Protein AF-A0A959STI2-F1 (afdb_monomer)

Radius of gyration: 23.11 Å; Cα contacts (8 Å, |Δi|>4): 486; chains: 1; bounding box: 50×26×94 Å

Solvent-accessible surface area (backbone atoms only — not comparable to full-atom values): 8778 Å² total; per-residue (Å²): 143,83,85,88,80,85,89,72,82,77,75,76,80,72,78,79,76,75,76,72,74,76,70,53,45,33,36,35,47,71,38,58,37,45,62,90,38,50,80,17,32,26,28,42,77,88,84,50,78,40,78,30,90,66,69,83,34,52,75,36,29,51,31,35,40,37,58,78,26,40,39,31,37,64,49,74,44,42,34,23,43,31,36,31,32,62,68,9,32,43,33,33,54,22,37,42,39,29,27,40,66,71,87,81,63,16,31,37,31,46,14,32,43,39,39,40,22,29,30,45,28,38,83,12,39,33,36,36,30,71,86,14,48,35,37,31,33,49,77,42,53,35,31,34,43,23,47,37,38,36,45,39,44,76,49,74,79,41,48,45,83,46,70,85,36,50,81,44,80,105

pLDDT: mean 91.2, std 16.02, range [41.22, 98.94]

Foldseek 3Di:
DDDDDDPDPPPPPPPPPPPPPPQFWEKEAPAADELPDLNRIWIQPVVDTDRDPDGAAQSHDAYEYDPCYEYEYAAAGEFFNYEDAANYEYEDAEYEYEFEADPDAGAHYNYEYEHAEYEDAYAGEHEQDDQYEYEADHQYEYEYHYEYEYNYYYHHDHHYYHYDYDYHYD

Nearest PDB structures (foldseek):
  3pet-assembly1_A  TM=2.511E-01  e=4.936E+00  Bacteroides fragilis NCTC 9343
  4opw-assembly2_B  TM=2.923E-01  e=5.494E+00  Parabacteroides merdae ATCC 43184
  3jx8-assembly2_D  TM=2.421E-01  e=6.114E+00  Parabacteroides distasonis ATCC 8503

Secondary structure (DSSP, 8-state):
----------------------PPPPEEESSSEETT-GGGEEEE-SSSEEE-SS---TTSS-EEE-TT-EEEE-S-EEESSEEE-TT-EEEE-SSEEEE---SS-SEEESSEEEE-SEEEEEEEEEEE-TT-EEEE-SSS-EEEEEEEEESSEEEE-SS-EESS-EEEE-

Mean predicted aligned error: 7.31 Å

Structure (mmCIF, N/CA/C/O backbone):
data_AF-A0A959STI2-F1
#
_entry.id   AF-A0A959STI2-F1
#
loop_
_atom_site.group_PDB
_atom_site.id
_atom_site.type_symbol
_atom_site.label_atom_id
_atom_site.label_alt_id
_atom_site.label_comp_id
_atom_site.label_asym_id
_atom_site.label_entity_id
_atom_site.label_seq_id
_atom_site.pdbx_PDB_ins_code
_atom_site.Cartn_x
_atom_site.Cartn_y
_atom_site.Cartn_z
_atom_site.occupancy
_atom_site.B_iso_or_equiv
_atom_site.auth_seq_id
_atom_site.auth_comp_id
_atom_site.auth_asym_id
_atom_site.auth_atom_id
_atom_site.pdbx_PDB_model_num
ATOM 1 N N . MET A 1 1 ? 31.448 -8.735 -76.800 1.00 48.94 1 MET A N 1
ATOM 2 C CA . MET A 1 1 ? 31.837 -7.547 -76.013 1.00 48.94 1 MET A CA 1
ATOM 3 C C . MET A 1 1 ? 30.642 -6.615 -75.948 1.00 48.94 1 MET A C 1
ATOM 5 O O . MET A 1 1 ? 30.303 -6.064 -76.983 1.00 48.94 1 MET A O 1
ATOM 9 N N . ALA A 1 2 ? 29.990 -6.541 -74.786 1.00 41.22 2 ALA A N 1
ATOM 10 C CA . ALA A 1 2 ? 29.291 -5.381 -74.212 1.00 41.22 2 ALA A CA 1
ATOM 11 C C . ALA A 1 2 ? 28.386 -5.900 -73.079 1.00 41.22 2 ALA A C 1
ATOM 13 O O . ALA A 1 2 ? 27.428 -6.629 -73.323 1.00 41.22 2 ALA A O 1
ATOM 14 N N . PHE A 1 3 ? 28.801 -5.603 -71.850 1.00 45.22 3 PHE A N 1
ATOM 15 C CA . PHE A 1 3 ? 28.065 -5.774 -70.597 1.00 45.22 3 PHE A CA 1
ATOM 16 C C . PHE A 1 3 ? 27.009 -4.656 -70.439 1.00 45.22 3 PHE A C 1
ATOM 18 O O . PHE A 1 3 ? 27.042 -3.686 -71.190 1.00 45.22 3 PHE A O 1
ATOM 25 N N . ASP A 1 4 ? 26.192 -4.784 -69.384 1.00 50.84 4 ASP A N 1
ATOM 26 C CA . ASP A 1 4 ? 25.315 -3.786 -68.733 1.00 50.84 4 ASP A CA 1
ATOM 27 C C . ASP A 1 4 ? 23.868 -3.642 -69.249 1.00 50.84 4 ASP A C 1
ATOM 29 O O . ASP A 1 4 ? 23.625 -3.553 -70.441 1.00 50.84 4 ASP A O 1
ATOM 33 N N . ALA A 1 5 ? 22.825 -3.597 -68.413 1.00 45.06 5 ALA A N 1
ATOM 34 C CA . ALA A 1 5 ? 22.780 -3.360 -66.973 1.00 45.06 5 ALA A CA 1
ATOM 35 C C . ALA A 1 5 ? 21.747 -4.269 -66.286 1.00 45.06 5 ALA A C 1
ATOM 37 O O . ALA A 1 5 ? 20.600 -4.418 -66.707 1.00 45.06 5 ALA A O 1
ATOM 38 N N . LEU A 1 6 ? 22.205 -4.874 -65.194 1.00 44.16 6 LEU A N 1
ATOM 39 C CA . LEU A 1 6 ? 21.449 -5.686 -64.253 1.00 44.16 6 LEU A CA 1
ATOM 40 C C . LEU A 1 6 ? 20.273 -4.870 -63.679 1.00 44.16 6 LEU A C 1
ATOM 42 O O . LEU A 1 6 ? 20.487 -3.844 -63.033 1.00 44.16 6 LEU A O 1
ATOM 46 N N . LEU A 1 7 ? 19.041 -5.355 -63.840 1.00 41.66 7 LEU A N 1
ATOM 47 C CA . LEU A 1 7 ? 17.881 -4.893 -63.077 1.00 41.66 7 LEU A CA 1
ATOM 48 C C . LEU A 1 7 ? 18.106 -5.233 -61.593 1.00 41.66 7 LEU A C 1
ATOM 50 O O . LEU A 1 7 ? 17.782 -6.326 -61.135 1.00 41.66 7 LEU A O 1
ATOM 54 N N . ARG A 1 8 ? 18.702 -4.313 -60.829 1.00 52.91 8 ARG A N 1
ATOM 55 C CA . ARG A 1 8 ? 18.746 -4.395 -59.365 1.00 52.91 8 ARG A CA 1
ATOM 56 C C . ARG A 1 8 ? 17.524 -3.680 -58.815 1.00 52.91 8 ARG A C 1
ATOM 58 O O . ARG A 1 8 ? 17.554 -2.475 -58.590 1.00 52.91 8 ARG A O 1
ATOM 65 N N . VAL A 1 9 ? 16.453 -4.432 -58.580 1.00 47.09 9 VAL A N 1
ATOM 66 C CA . VAL A 1 9 ? 15.434 -4.016 -57.613 1.00 47.09 9 VAL A CA 1
ATOM 67 C C . VAL A 1 9 ? 16.137 -3.971 -56.257 1.00 47.09 9 VAL A C 1
ATOM 69 O O . VAL A 1 9 ? 16.359 -5.000 -55.624 1.00 47.09 9 VAL A O 1
ATOM 72 N N . LEU A 1 10 ? 16.578 -2.783 -55.846 1.00 42.19 10 LEU A N 1
ATOM 73 C CA . LEU A 1 10 ? 17.017 -2.541 -54.481 1.00 42.19 10 LEU A CA 1
ATOM 74 C C . LEU A 1 10 ? 15.752 -2.530 -53.619 1.00 42.19 10 LEU A C 1
ATOM 76 O O . LEU A 1 10 ? 15.080 -1.509 -53.496 1.00 42.19 10 LEU A O 1
ATOM 80 N N . LEU A 1 11 ? 15.393 -3.689 -53.068 1.00 48.34 11 LEU A N 1
ATOM 81 C CA . LEU A 1 11 ? 14.421 -3.763 -51.989 1.00 48.34 11 LEU A CA 1
ATOM 82 C C . LEU A 1 11 ? 15.061 -3.048 -50.794 1.00 48.34 11 LEU A C 1
ATOM 84 O O . LEU A 1 11 ? 15.975 -3.579 -50.164 1.00 48.34 11 LEU A O 1
ATOM 88 N N . ALA A 1 12 ? 14.649 -1.808 -50.532 1.00 52.41 12 ALA A N 1
ATOM 89 C CA . ALA A 1 12 ? 15.004 -1.135 -49.296 1.00 52.41 12 ALA A CA 1
ATOM 90 C C . ALA A 1 12 ? 14.500 -2.017 -48.148 1.00 52.41 12 ALA A C 1
ATOM 92 O O . ALA A 1 12 ? 13.295 -2.216 -47.994 1.00 52.41 12 ALA A O 1
ATOM 93 N N . ALA A 1 13 ? 15.424 -2.593 -47.382 1.00 54.44 13 ALA A N 1
ATOM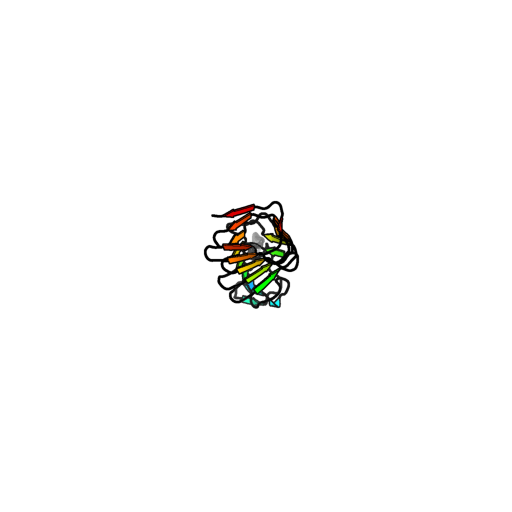 94 C CA . ALA A 1 13 ? 15.102 -3.226 -46.120 1.00 54.44 13 ALA A CA 1
ATOM 95 C C . ALA A 1 13 ? 14.549 -2.128 -45.208 1.00 54.44 13 ALA A C 1
ATOM 97 O O . ALA A 1 13 ? 15.308 -1.359 -44.624 1.00 54.44 13 ALA A O 1
ATOM 98 N N . VAL A 1 14 ? 13.224 -2.003 -45.141 1.00 55.84 14 VAL A N 1
ATOM 99 C CA . VAL A 1 14 ? 12.569 -1.267 -44.064 1.00 55.84 14 VAL A CA 1
ATOM 100 C C . VAL A 1 14 ? 12.930 -2.037 -42.796 1.00 55.84 14 VAL A C 1
ATOM 102 O O . VAL A 1 14 ? 12.548 -3.206 -42.699 1.00 55.84 14 VAL A O 1
ATOM 105 N N . PRO A 1 15 ? 13.701 -1.474 -41.848 1.00 57.12 15 PRO A N 1
ATOM 106 C CA . PRO A 1 15 ? 13.886 -2.144 -40.577 1.00 57.12 15 PRO A CA 1
ATOM 107 C C . PRO A 1 15 ? 12.502 -2.247 -39.940 1.00 57.12 15 PRO A C 1
ATOM 109 O O . PRO A 1 15 ? 11.879 -1.234 -39.619 1.00 57.12 15 PRO A O 1
ATOM 112 N N . LEU A 1 16 ? 11.995 -3.474 -39.807 1.00 50.97 16 LEU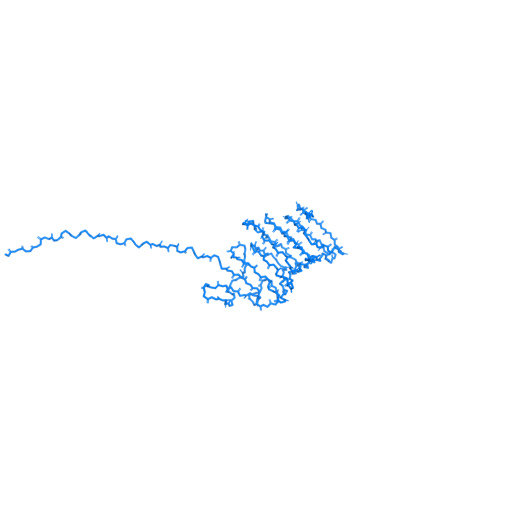 A N 1
ATOM 113 C CA . LEU A 1 16 ? 10.872 -3.753 -38.930 1.00 50.97 16 LEU A CA 1
ATOM 114 C C . LEU A 1 16 ? 11.367 -3.422 -37.524 1.00 50.97 16 LEU A C 1
ATOM 116 O O . LEU A 1 16 ? 12.041 -4.229 -36.886 1.00 50.97 16 LEU A O 1
ATOM 120 N N . LEU A 1 17 ? 11.099 -2.199 -37.075 1.00 53.41 17 LEU A N 1
ATOM 121 C CA . LEU A 1 17 ? 11.263 -1.833 -35.683 1.00 53.41 17 LEU A CA 1
ATOM 122 C C . LEU A 1 17 ? 10.204 -2.631 -34.924 1.00 53.41 17 LEU A C 1
ATOM 124 O O . LEU A 1 17 ? 9.068 -2.183 -34.779 1.00 53.41 17 LEU A O 1
ATOM 128 N N . LEU A 1 18 ? 10.552 -3.844 -34.486 1.00 54.94 18 LEU A N 1
ATOM 129 C CA . LEU A 1 18 ? 9.822 -4.470 -33.397 1.00 54.94 18 LEU A CA 1
ATOM 130 C C . LEU A 1 18 ? 10.009 -3.534 -32.207 1.00 54.94 18 LEU A C 1
ATOM 132 O O . LEU A 1 18 ? 11.044 -3.556 -31.544 1.00 54.94 18 LEU A O 1
ATOM 136 N N . ALA A 1 19 ? 9.018 -2.685 -31.950 1.00 54.72 19 ALA A N 1
ATOM 137 C CA . ALA A 1 19 ? 8.825 -2.166 -30.615 1.00 54.72 19 ALA A CA 1
ATOM 138 C C . ALA A 1 19 ? 8.514 -3.391 -29.752 1.00 54.72 19 ALA A C 1
ATOM 140 O O . ALA A 1 19 ? 7.368 -3.824 -29.663 1.00 54.72 19 ALA A O 1
ATOM 141 N N . ALA A 1 20 ? 9.548 -4.013 -29.183 1.00 53.69 20 ALA A N 1
ATOM 142 C CA . ALA A 1 20 ? 9.342 -4.838 -28.013 1.00 53.69 20 ALA A CA 1
ATOM 143 C C . ALA A 1 20 ? 8.687 -3.895 -27.005 1.00 53.69 20 ALA A C 1
ATOM 145 O O . ALA A 1 20 ? 9.311 -2.924 -26.573 1.00 53.69 20 ALA A O 1
ATOM 146 N N . SER A 1 21 ? 7.405 -4.104 -26.710 1.00 55.25 21 SER A N 1
ATOM 147 C CA . SER A 1 21 ? 6.817 -3.502 -25.527 1.00 55.25 21 SER A CA 1
ATOM 148 C C . SER A 1 21 ? 7.703 -3.958 -24.377 1.00 55.25 21 SER A C 1
ATOM 150 O O . SER A 1 21 ? 7.737 -5.153 -24.075 1.00 55.25 21 SER A O 1
ATOM 152 N N . VAL A 1 22 ? 8.495 -3.053 -23.803 1.00 62.81 22 VAL A N 1
ATOM 153 C CA . VAL A 1 22 ? 9.160 -3.364 -22.544 1.00 62.81 22 VAL A CA 1
ATOM 154 C C . VAL A 1 22 ? 8.022 -3.606 -21.565 1.00 62.81 22 VAL A C 1
ATOM 156 O O . VAL A 1 22 ? 7.205 -2.715 -21.333 1.00 62.81 22 VAL A O 1
ATOM 159 N N . ALA A 1 23 ? 7.875 -4.854 -21.122 1.00 76.88 23 ALA A N 1
ATOM 160 C CA . ALA A 1 23 ? 6.898 -5.174 -20.098 1.00 76.88 23 ALA A CA 1
ATOM 161 C C . ALA A 1 23 ? 7.156 -4.252 -18.902 1.00 76.88 23 ALA A C 1
ATOM 163 O O . ALA A 1 23 ? 8.308 -3.896 -18.623 1.00 76.88 23 ALA A O 1
ATOM 164 N N . ALA A 1 24 ? 6.086 -3.823 -18.238 1.00 88.44 24 ALA A N 1
ATOM 165 C CA . ALA A 1 24 ? 6.236 -3.061 -17.014 1.00 88.44 24 ALA A CA 1
ATOM 166 C C . ALA A 1 24 ? 7.095 -3.877 -16.033 1.00 88.44 24 ALA A C 1
ATOM 168 O O . ALA A 1 24 ? 6.931 -5.090 -15.922 1.00 88.44 24 ALA A O 1
ATOM 169 N N . GLN A 1 25 ? 8.069 -3.229 -15.396 1.00 94.19 25 GLN A N 1
ATOM 170 C CA . GLN A 1 25 ? 8.983 -3.923 -14.490 1.00 94.19 25 GLN A CA 1
ATOM 171 C C . GLN A 1 25 ? 8.270 -4.225 -13.176 1.00 94.19 25 GLN A C 1
ATOM 173 O O . GLN A 1 25 ? 7.615 -3.337 -12.618 1.00 94.19 25 GLN A O 1
ATOM 178 N N . ASP A 1 26 ? 8.445 -5.445 -12.679 1.00 97.56 26 ASP A N 1
ATOM 179 C CA . ASP A 1 26 ? 7.963 -5.850 -11.363 1.00 97.56 26 ASP A CA 1
ATOM 180 C C . ASP A 1 26 ? 8.859 -5.272 -10.266 1.00 97.56 26 ASP A C 1
ATOM 182 O O . ASP A 1 26 ? 10.067 -5.077 -10.441 1.00 97.56 26 ASP A O 1
ATOM 186 N N . TYR A 1 27 ? 8.265 -5.016 -9.105 1.00 98.75 27 TYR A N 1
ATOM 187 C CA . TYR A 1 27 ? 8.933 -4.441 -7.945 1.00 98.75 27 TYR A CA 1
ATOM 188 C C . TYR A 1 27 ? 8.690 -5.284 -6.704 1.00 98.75 27 TYR A C 1
ATOM 190 O O . TYR A 1 27 ? 7.607 -5.824 -6.481 1.00 98.75 27 TYR A O 1
ATOM 198 N N . ARG A 1 28 ? 9.679 -5.328 -5.812 1.00 98.88 28 ARG A N 1
ATOM 199 C CA . ARG A 1 28 ? 9.469 -5.864 -4.466 1.00 98.88 28 ARG A CA 1
ATOM 200 C C . ARG A 1 28 ? 10.288 -5.131 -3.421 1.00 98.88 28 ARG A C 1
ATOM 202 O O . ARG A 1 28 ? 11.343 -4.569 -3.715 1.00 98.88 28 ARG A O 1
ATOM 209 N N . SER A 1 29 ? 9.813 -5.135 -2.180 1.00 98.94 29 SER A N 1
ATOM 210 C CA . SER A 1 29 ? 10.552 -4.495 -1.094 1.00 98.94 29 SER A CA 1
ATOM 211 C C . SER A 1 29 ? 11.836 -5.274 -0.778 1.00 98.94 29 SER A C 1
ATOM 213 O O . SER A 1 29 ? 11.791 -6.480 -0.516 1.00 98.94 29 SER A O 1
ATOM 215 N N . LYS A 1 30 ? 12.989 -4.598 -0.770 1.00 98.62 30 LYS A N 1
ATOM 216 C CA . LYS A 1 30 ? 14.301 -5.142 -0.371 1.00 98.62 30 LYS A CA 1
ATOM 217 C C . LYS A 1 30 ? 14.650 -4.900 1.096 1.00 98.62 30 LYS A C 1
ATOM 219 O O . LYS A 1 30 ? 15.463 -5.626 1.653 1.00 98.62 30 LYS A O 1
ATOM 224 N N . ALA A 1 31 ? 14.019 -3.903 1.709 1.00 98.81 31 ALA A N 1
ATOM 225 C CA . ALA A 1 31 ? 14.153 -3.572 3.119 1.00 98.81 31 ALA A CA 1
ATOM 226 C C . ALA A 1 31 ? 12.885 -2.861 3.613 1.00 98.81 31 ALA A C 1
ATOM 228 O O . ALA A 1 31 ? 12.096 -2.353 2.813 1.00 98.81 31 ALA A O 1
ATOM 229 N N . SER A 1 32 ? 12.708 -2.775 4.932 1.00 98.88 32 SER A N 1
ATOM 230 C CA . SER A 1 32 ? 11.722 -1.863 5.522 1.00 98.88 32 SER A CA 1
ATOM 231 C C . SER A 1 32 ? 12.127 -0.405 5.296 1.00 98.88 32 SER A C 1
ATOM 233 O O . SER A 1 32 ? 13.307 -0.065 5.383 1.00 98.88 32 SER A O 1
ATOM 235 N N . GLY A 1 33 ? 11.160 0.475 5.049 1.00 98.75 33 GLY A N 1
ATOM 236 C CA . GLY A 1 33 ? 11.415 1.902 4.861 1.00 98.75 33 GLY A CA 1
ATOM 237 C C . GLY A 1 33 ? 10.228 2.654 4.271 1.00 98.75 33 GLY A C 1
ATOM 238 O O . GLY A 1 33 ? 9.134 2.110 4.125 1.00 98.75 33 GLY A O 1
ATOM 239 N N . ASN A 1 34 ? 10.434 3.926 3.941 1.00 98.69 34 ASN A N 1
ATOM 240 C CA . ASN A 1 34 ? 9.410 4.711 3.260 1.00 98.69 34 ASN A CA 1
ATOM 241 C C . ASN A 1 34 ? 9.288 4.265 1.800 1.00 98.69 34 ASN A C 1
ATOM 243 O O . ASN A 1 34 ? 10.297 4.068 1.129 1.00 98.69 34 ASN A O 1
ATOM 247 N N . TRP A 1 35 ? 8.062 4.213 1.275 1.00 98.81 35 TRP A N 1
ATOM 248 C CA . TRP A 1 35 ? 7.791 3.939 -0.138 1.00 98.81 35 TRP A CA 1
ATOM 249 C C . TRP A 1 35 ? 8.627 4.836 -1.053 1.00 98.81 35 TRP A C 1
ATOM 251 O O . TRP A 1 35 ? 9.087 4.389 -2.096 1.00 98.81 35 TRP A O 1
ATOM 261 N N . ASN A 1 36 ? 8.852 6.089 -0.647 1.00 98.44 36 ASN A N 1
ATOM 262 C CA . ASN A 1 36 ? 9.580 7.098 -1.407 1.00 98.44 36 ASN A CA 1
ATOM 263 C C . ASN A 1 36 ? 11.114 6.991 -1.371 1.00 98.44 36 ASN A C 1
ATOM 265 O O . ASN A 1 36 ? 11.791 7.845 -1.944 1.00 98.44 36 ASN A O 1
ATOM 269 N N . ALA A 1 37 ? 11.670 5.962 -0.733 1.00 98.69 37 ALA A N 1
ATOM 270 C CA . ALA A 1 37 ? 13.102 5.707 -0.710 1.00 98.69 37 ALA A CA 1
ATOM 271 C C . ALA A 1 37 ? 13.468 4.576 -1.683 1.00 98.69 37 ALA A C 1
ATOM 273 O O . ALA A 1 37 ? 12.979 3.457 -1.556 1.00 98.69 37 ALA A O 1
ATOM 274 N N . LEU A 1 38 ? 14.393 4.823 -2.620 1.00 98.69 38 LEU A N 1
ATOM 275 C CA . LEU A 1 38 ? 14.896 3.772 -3.525 1.00 98.69 38 LEU A CA 1
ATOM 276 C C . LEU A 1 38 ? 15.549 2.609 -2.759 1.00 98.69 38 LEU A C 1
ATOM 278 O O . LEU A 1 38 ? 15.511 1.465 -3.201 1.00 98.69 38 LEU A O 1
ATOM 282 N N . SER A 1 39 ? 16.093 2.868 -1.565 1.00 98.62 39 SER A N 1
ATOM 283 C CA . SER A 1 39 ? 16.638 1.831 -0.682 1.00 98.62 39 SER A CA 1
ATOM 284 C C . SER A 1 39 ? 15.590 0.836 -0.166 1.00 98.62 39 SER A C 1
ATOM 286 O O . SER A 1 39 ? 15.971 -0.211 0.351 1.00 98.62 39 SER A O 1
ATOM 288 N N . THR A 1 40 ? 14.295 1.114 -0.329 1.00 98.88 40 THR A N 1
ATOM 289 C CA . THR A 1 40 ? 13.209 0.190 0.013 1.00 98.88 40 THR A CA 1
ATOM 290 C C . THR A 1 40 ? 12.957 -0.844 -1.079 1.00 98.88 40 THR A C 1
ATOM 292 O O . THR A 1 40 ? 12.427 -1.906 -0.763 1.00 98.88 40 THR A O 1
ATOM 295 N N . TRP A 1 41 ? 13.381 -0.613 -2.325 1.00 98.88 41 TRP A N 1
ATOM 296 C CA . TRP A 1 41 ? 12.929 -1.395 -3.478 1.00 98.88 41 TRP A CA 1
ATOM 297 C C . TRP A 1 41 ? 14.065 -2.034 -4.284 1.00 98.88 41 TRP A C 1
ATOM 299 O O . TRP A 1 41 ? 15.151 -1.475 -4.443 1.00 98.88 41 TRP A O 1
ATOM 309 N N . GLU A 1 42 ? 13.769 -3.207 -4.832 1.00 98.81 42 GLU A N 1
ATOM 310 C CA . GLU A 1 42 ? 14.457 -3.815 -5.972 1.00 98.81 42 GLU A CA 1
ATOM 311 C C . GLU A 1 42 ? 13.436 -4.005 -7.112 1.00 98.81 42 GLU A C 1
ATOM 313 O O . GLU A 1 42 ? 12.234 -4.128 -6.851 1.00 98.81 42 GLU A O 1
ATOM 318 N N . GLN A 1 43 ? 13.905 -3.982 -8.358 1.00 98.25 43 GLN A N 1
ATOM 319 C CA . GLN A 1 43 ? 13.105 -4.141 -9.578 1.00 98.25 43 GLN A CA 1
ATOM 320 C C . GLN A 1 43 ? 13.628 -5.325 -10.400 1.00 98.25 43 GLN A C 1
ATOM 322 O O . GLN A 1 43 ? 14.836 -5.581 -10.396 1.00 98.25 43 GLN A O 1
ATOM 327 N N . ASP A 1 44 ? 12.749 -6.041 -11.098 1.00 96.75 44 ASP A N 1
ATOM 328 C CA . ASP A 1 44 ? 13.165 -7.078 -12.045 1.00 96.75 44 ASP A CA 1
ATOM 329 C C . ASP A 1 44 ? 13.505 -6.442 -13.398 1.00 96.75 44 ASP A C 1
ATOM 331 O O . ASP A 1 44 ? 12.663 -5.809 -14.035 1.00 96.75 44 ASP A O 1
ATOM 335 N N . ASN A 1 45 ? 14.752 -6.600 -13.844 1.00 89.75 45 ASN A N 1
ATOM 336 C CA . ASN A 1 45 ? 15.213 -6.087 -15.136 1.00 89.75 45 ASN A CA 1
ATOM 337 C C . ASN A 1 45 ? 15.064 -7.104 -16.286 1.00 89.75 45 ASN A C 1
ATOM 339 O O . ASN A 1 45 ? 15.648 -6.921 -17.356 1.00 89.75 45 ASN A O 1
ATOM 343 N N . GLY A 1 46 ? 14.340 -8.203 -16.057 1.00 89.31 46 GLY A N 1
ATOM 344 C CA . GLY A 1 46 ? 14.165 -9.314 -16.996 1.00 89.31 46 GLY A CA 1
ATOM 345 C C . GLY A 1 46 ? 15.323 -10.317 -16.995 1.00 89.31 46 GLY A C 1
ATOM 346 O O . GLY A 1 46 ? 15.260 -11.339 -17.673 1.00 89.31 46 GLY A O 1
ATOM 347 N N . SER A 1 47 ? 16.393 -10.042 -16.249 1.00 88.75 47 SER A N 1
ATOM 348 C CA . SER A 1 47 ? 17.516 -10.953 -15.992 1.00 88.75 47 SER A CA 1
ATOM 349 C C . SER A 1 47 ? 17.716 -11.213 -14.495 1.00 88.75 47 SER A C 1
ATOM 351 O O . SER A 1 47 ? 18.699 -11.848 -14.108 1.00 88.75 47 SER A O 1
ATOM 353 N N . GLY A 1 48 ? 16.799 -10.730 -13.652 1.00 93.19 48 GLY A N 1
ATOM 354 C CA . GLY A 1 48 ? 16.849 -10.857 -12.206 1.00 93.19 48 GLY A CA 1
ATOM 355 C C . GLY A 1 48 ? 16.597 -9.541 -11.479 1.00 93.19 48 GLY A C 1
ATOM 356 O O . GLY A 1 48 ? 16.461 -8.464 -12.061 1.00 93.19 48 GLY A O 1
ATOM 357 N N . TRP A 1 49 ? 16.569 -9.650 -10.156 1.00 97.81 49 TRP A N 1
ATOM 358 C CA . TRP A 1 49 ? 16.289 -8.527 -9.278 1.00 97.81 49 TRP A CA 1
ATOM 359 C C . TRP A 1 49 ? 17.537 -7.686 -9.029 1.00 97.81 49 TRP A C 1
ATOM 361 O O . TRP A 1 49 ? 18.575 -8.198 -8.606 1.00 97.81 49 TRP A O 1
ATOM 371 N N . VAL A 1 50 ? 17.415 -6.387 -9.275 1.00 98.12 50 VAL A N 1
ATOM 372 C CA . VAL A 1 50 ? 18.465 -5.388 -9.061 1.00 98.12 50 VAL A CA 1
ATOM 373 C C . VAL A 1 50 ? 17.929 -4.226 -8.239 1.00 98.12 50 VAL A C 1
ATOM 375 O O . VAL A 1 50 ? 16.721 -4.021 -8.144 1.00 98.12 50 VAL A O 1
ATOM 378 N N . ASP A 1 51 ? 18.824 -3.433 -7.656 1.00 98.44 51 ASP A N 1
ATOM 379 C CA . ASP A 1 51 ? 18.434 -2.218 -6.944 1.00 98.44 51 ASP A CA 1
ATOM 380 C C . ASP A 1 51 ? 17.562 -1.309 -7.819 1.00 98.44 51 ASP A C 1
ATOM 382 O O . ASP A 1 51 ? 17.891 -1.026 -8.974 1.00 98.44 51 ASP A O 1
ATOM 386 N N . ALA A 1 52 ? 16.450 -0.838 -7.249 1.00 98.12 52 ALA A N 1
ATOM 387 C CA . ALA A 1 52 ? 15.551 0.045 -7.966 1.00 98.12 52 ALA A CA 1
ATOM 388 C C . ALA A 1 52 ? 16.234 1.387 -8.260 1.00 98.12 52 ALA A C 1
ATOM 390 O O . ALA A 1 52 ? 16.850 2.000 -7.384 1.00 98.12 52 ALA A O 1
ATOM 391 N N . THR A 1 53 ? 16.084 1.865 -9.493 1.00 97.12 53 THR A N 1
ATOM 392 C CA . THR A 1 53 ? 16.576 3.190 -9.924 1.00 97.12 53 THR A CA 1
ATOM 393 C C . THR A 1 53 ? 15.453 4.215 -10.052 1.00 97.12 53 THR A C 1
ATOM 395 O O . THR A 1 53 ? 15.700 5.420 -10.044 1.00 97.12 53 THR A O 1
ATOM 398 N N . VAL A 1 54 ? 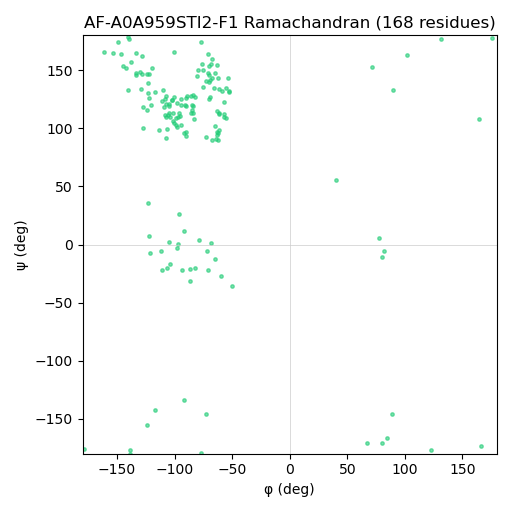14.211 3.735 -10.104 1.00 96.94 54 VAL A N 1
ATOM 399 C CA . VAL A 1 54 ? 12.974 4.516 -10.081 1.00 96.94 54 VAL A CA 1
ATOM 400 C C . VAL A 1 54 ? 12.027 3.856 -9.082 1.00 96.94 54 VAL A C 1
ATOM 402 O O . VAL A 1 54 ? 12.058 2.640 -8.907 1.00 96.94 54 VAL A O 1
ATOM 405 N N . LEU A 1 55 ? 11.216 4.653 -8.392 1.00 98.56 55 LEU A N 1
ATOM 406 C CA . LEU A 1 55 ? 10.242 4.151 -7.422 1.00 98.56 55 LEU A CA 1
ATOM 407 C C . LEU A 1 55 ? 9.079 3.438 -8.134 1.00 98.56 55 LEU A C 1
ATOM 409 O O . LEU A 1 55 ? 8.694 3.888 -9.215 1.00 98.56 55 LEU A O 1
ATOM 413 N N . PRO A 1 56 ? 8.477 2.397 -7.530 1.00 98.31 56 PRO A N 1
ATOM 414 C CA . PRO A 1 56 ? 7.272 1.788 -8.081 1.00 98.31 56 PRO A CA 1
ATOM 415 C C . PRO A 1 56 ? 6.113 2.789 -8.133 1.00 98.31 56 PRO A C 1
ATOM 417 O O . PRO A 1 56 ? 5.955 3.629 -7.236 1.00 98.31 56 PRO A O 1
ATOM 420 N N . THR A 1 57 ? 5.313 2.675 -9.193 1.00 98.00 57 THR A N 1
ATOM 421 C CA . THR A 1 57 ? 4.138 3.511 -9.484 1.00 98.00 57 THR A CA 1
ATOM 422 C C . THR A 1 57 ? 2.999 2.642 -10.018 1.00 98.00 57 THR A C 1
ATOM 424 O O . THR A 1 57 ? 3.180 1.452 -10.234 1.00 98.00 57 THR A O 1
ATOM 427 N N . ASN A 1 58 ? 1.848 3.229 -10.338 1.00 97.00 58 ASN A N 1
ATOM 428 C CA . ASN A 1 58 ? 0.762 2.528 -11.034 1.00 97.00 58 ASN A CA 1
ATOM 429 C C . ASN A 1 58 ? 1.053 2.146 -12.504 1.00 97.00 58 ASN A C 1
ATOM 431 O O . ASN A 1 58 ? 0.154 1.684 -13.191 1.00 97.00 58 ASN A O 1
ATOM 435 N N . ALA A 1 59 ? 2.248 2.436 -13.026 1.00 95.81 59 ALA A N 1
ATOM 436 C CA . ALA A 1 59 ? 2.700 1.962 -14.339 1.00 95.81 59 ALA A CA 1
ATOM 437 C C . ALA A 1 59 ? 3.733 0.825 -14.225 1.00 95.81 59 ALA A C 1
ATOM 439 O O . ALA A 1 59 ? 4.289 0.393 -15.235 1.00 95.81 59 ALA A O 1
ATOM 440 N N . SER A 1 60 ? 4.048 0.404 -12.997 1.00 96.31 60 SER A N 1
ATOM 441 C CA . SER A 1 60 ? 4.854 -0.784 -12.725 1.00 96.31 60 SER A CA 1
ATOM 442 C C . SER A 1 60 ? 4.065 -2.053 -13.060 1.00 96.31 60 SER A C 1
ATOM 444 O O . SER A 1 60 ? 2.849 -2.000 -13.215 1.00 96.31 60 SER A O 1
ATOM 446 N N . GLY A 1 61 ? 4.768 -3.181 -13.184 1.00 95.25 61 GLY A N 1
ATOM 447 C CA . GLY A 1 61 ? 4.130 -4.495 -13.125 1.00 95.25 61 GLY A CA 1
ATOM 448 C C . GLY A 1 61 ? 3.707 -4.808 -11.689 1.00 95.25 61 GLY A C 1
ATOM 449 O O . GLY A 1 61 ? 3.414 -3.899 -10.908 1.00 95.25 61 GLY A O 1
ATOM 450 N N . ALA A 1 62 ? 3.768 -6.075 -11.295 1.00 96.50 62 ALA A N 1
ATOM 451 C CA . ALA A 1 62 ? 3.399 -6.478 -9.946 1.00 96.50 62 ALA A CA 1
ATOM 452 C C . ALA A 1 62 ? 4.298 -5.801 -8.899 1.00 96.50 62 ALA A C 1
ATOM 454 O O . ALA A 1 62 ? 5.531 -5.805 -9.004 1.00 96.50 62 ALA A O 1
ATOM 455 N N . ILE A 1 63 ? 3.694 -5.257 -7.840 1.00 98.75 63 ILE A N 1
ATOM 456 C CA . ILE A 1 63 ? 4.422 -4.677 -6.708 1.00 98.75 63 ILE A CA 1
ATOM 457 C C . ILE A 1 63 ? 4.207 -5.570 -5.488 1.00 98.75 63 ILE A C 1
ATOM 459 O O . ILE A 1 63 ? 3.082 -5.802 -5.066 1.00 98.75 63 ILE A O 1
ATOM 463 N N . THR A 1 64 ? 5.278 -6.064 -4.866 1.00 98.88 64 THR A N 1
ATOM 464 C CA . THR A 1 64 ? 5.175 -6.921 -3.672 1.00 98.88 64 THR A CA 1
ATOM 465 C C . THR A 1 64 ? 5.887 -6.328 -2.459 1.00 98.88 64 THR A C 1
ATOM 467 O O . THR A 1 64 ? 7.112 -6.187 -2.435 1.00 98.88 64 THR A O 1
ATOM 470 N N . VAL A 1 65 ? 5.158 -6.081 -1.372 1.00 98.94 65 VAL A N 1
ATOM 471 C CA . VAL A 1 65 ? 5.777 -5.884 -0.054 1.00 98.94 65 VAL A CA 1
ATOM 472 C C . VAL A 1 65 ? 6.028 -7.257 0.566 1.00 98.94 65 VAL A C 1
ATOM 474 O O . VAL A 1 65 ? 5.095 -7.946 0.971 1.00 98.94 65 VAL A O 1
ATOM 477 N N . ARG A 1 66 ? 7.297 -7.672 0.626 1.00 98.88 66 ARG A N 1
ATOM 478 C CA . ARG A 1 66 ? 7.704 -8.979 1.164 1.00 98.88 66 ARG A CA 1
ATOM 479 C C . ARG A 1 66 ? 7.740 -8.994 2.684 1.00 98.88 66 ARG A C 1
ATOM 481 O O . ARG A 1 66 ? 8.087 -7.995 3.305 1.00 98.88 66 ARG A O 1
ATOM 488 N N . SER A 1 67 ? 7.486 -10.156 3.280 1.00 98.31 67 SER A N 1
ATOM 489 C CA . SER A 1 67 ? 7.773 -10.379 4.699 1.00 98.31 67 SER A CA 1
ATOM 490 C C . SER A 1 67 ? 9.289 -10.426 4.949 1.00 98.31 67 SER A C 1
ATOM 492 O O . SER A 1 67 ? 10.013 -10.975 4.113 1.00 98.31 67 SER A O 1
ATOM 494 N N . PRO A 1 68 ? 9.787 -9.869 6.071 1.00 98.50 68 PRO A N 1
ATOM 495 C CA . PRO A 1 68 ? 9.048 -9.217 7.163 1.00 98.50 68 PRO A CA 1
ATOM 496 C C . PRO A 1 68 ? 8.982 -7.684 7.024 1.00 98.50 68 PRO A C 1
ATOM 498 O O . PRO A 1 68 ? 8.933 -6.963 8.021 1.00 98.50 68 PRO A O 1
ATOM 501 N N . HIS A 1 69 ? 9.064 -7.150 5.804 1.00 98.88 69 HIS A N 1
ATOM 502 C CA . HIS A 1 69 ? 9.241 -5.718 5.603 1.00 98.88 69 HIS A CA 1
ATOM 503 C C . HIS A 1 69 ? 8.000 -4.910 5.978 1.00 98.88 69 HIS A C 1
ATOM 505 O O . HIS A 1 69 ? 6.857 -5.318 5.767 1.00 98.88 69 HIS A O 1
ATOM 511 N N . THR A 1 70 ? 8.261 -3.709 6.488 1.00 98.94 70 THR A N 1
ATOM 512 C CA . THR A 1 70 ? 7.276 -2.638 6.625 1.00 98.94 70 THR A CA 1
ATOM 513 C C . THR A 1 70 ? 7.570 -1.557 5.597 1.00 98.94 70 THR A C 1
ATOM 515 O O . THR A 1 70 ? 8.658 -0.977 5.617 1.00 98.94 70 THR A O 1
ATOM 518 N N . VAL A 1 71 ? 6.609 -1.268 4.723 1.00 98.94 71 VAL A N 1
ATOM 519 C CA . VAL A 1 71 ? 6.692 -0.154 3.771 1.00 98.94 71 VAL A CA 1
ATOM 520 C C . VAL A 1 71 ? 5.727 0.944 4.194 1.00 98.94 71 VAL A C 1
ATOM 522 O O . VAL A 1 71 ? 4.536 0.693 4.366 1.00 98.94 71 VAL A O 1
ATOM 525 N N . THR A 1 72 ? 6.240 2.162 4.363 1.00 98.88 72 THR A N 1
ATOM 526 C CA . THR A 1 72 ? 5.461 3.315 4.835 1.00 98.88 72 THR A CA 1
ATOM 527 C C . THR A 1 72 ? 5.087 4.248 3.690 1.00 98.88 72 THR A C 1
ATOM 529 O O . THR A 1 72 ? 5.962 4.778 3.009 1.00 98.88 72 THR A O 1
ATOM 532 N N . VAL A 1 73 ? 3.795 4.520 3.521 1.00 98.81 73 VAL A N 1
ATOM 533 C CA . VAL A 1 73 ? 3.273 5.575 2.643 1.00 98.81 73 VAL A CA 1
ATOM 534 C C . VAL A 1 73 ? 2.995 6.815 3.496 1.00 98.81 73 VAL A C 1
ATOM 536 O O . VAL A 1 73 ? 2.107 6.809 4.351 1.00 98.81 73 VAL A O 1
ATOM 539 N N . SER A 1 74 ? 3.803 7.860 3.309 1.00 98.06 74 SER A N 1
ATOM 540 C CA . SER A 1 74 ? 3.750 9.113 4.084 1.00 98.06 74 SER A CA 1
ATOM 541 C C . SER A 1 74 ? 3.507 10.363 3.230 1.00 98.06 74 SER A C 1
ATOM 543 O O . SER A 1 74 ? 3.285 11.444 3.771 1.00 98.06 74 SER A O 1
ATOM 545 N N . ASP A 1 75 ? 3.517 10.216 1.907 1.00 98.38 75 ASP A N 1
ATOM 546 C CA . ASP A 1 75 ? 3.266 11.249 0.906 1.00 98.38 75 ASP A CA 1
ATOM 547 C C . ASP A 1 75 ? 2.391 10.691 -0.234 1.00 98.38 75 ASP A C 1
ATOM 549 O O . ASP A 1 75 ? 1.893 9.567 -0.160 1.00 98.38 75 ASP A O 1
ATOM 553 N N . ASN A 1 76 ? 2.133 11.496 -1.268 1.00 98.62 76 ASN A N 1
ATOM 554 C CA . ASN A 1 76 ? 1.281 11.067 -2.374 1.00 98.62 76 ASN A CA 1
ATOM 555 C C . ASN A 1 76 ? 1.973 9.989 -3.213 1.00 98.62 76 ASN A C 1
ATOM 557 O O . ASN A 1 76 ? 3.071 10.205 -3.732 1.00 98.62 76 ASN A O 1
ATOM 561 N N . ARG A 1 77 ? 1.296 8.851 -3.382 1.00 98.50 77 ARG A N 1
ATOM 562 C CA . ARG A 1 77 ? 1.767 7.703 -4.162 1.00 98.50 77 ARG A CA 1
ATOM 563 C C . ARG A 1 77 ? 0.643 7.119 -4.997 1.00 98.50 77 ARG A C 1
ATOM 565 O O . ARG A 1 77 ? -0.531 7.285 -4.674 1.00 98.50 77 ARG A O 1
ATOM 572 N N . SER A 1 78 ? 1.022 6.417 -6.053 1.00 98.44 78 SER A N 1
ATOM 573 C CA . SER A 1 78 ? 0.117 5.585 -6.831 1.00 98.44 78 SER A CA 1
ATOM 574 C C . SER A 1 78 ? 0.713 4.196 -7.008 1.00 98.44 78 SER A C 1
ATOM 576 O O . SER A 1 78 ? 1.935 4.048 -7.053 1.00 98.44 78 SER A O 1
ATOM 578 N N . ALA A 1 79 ? -0.149 3.193 -7.078 1.00 98.25 79 ALA A N 1
ATOM 579 C CA . ALA A 1 79 ? 0.209 1.811 -7.358 1.00 98.25 79 ALA A CA 1
ATOM 580 C C . ALA A 1 79 ? -0.912 1.142 -8.158 1.00 98.25 79 ALA A C 1
ATOM 582 O O . ALA A 1 79 ? -2.029 1.660 -8.226 1.00 98.25 79 ALA A O 1
ATOM 583 N N . ASP A 1 80 ? -0.566 0.016 -8.757 1.00 96.94 80 ASP A N 1
ATOM 584 C CA . ASP A 1 80 ? -1.451 -0.956 -9.388 1.00 96.94 80 ASP A CA 1
ATOM 585 C C . ASP A 1 80 ? -0.870 -2.346 -9.076 1.00 96.94 80 ASP A C 1
ATOM 587 O O . ASP A 1 80 ? 0.334 -2.438 -8.811 1.00 96.94 80 ASP A O 1
ATOM 591 N N . GLU A 1 81 ? -1.714 -3.376 -9.016 1.00 97.00 81 GLU A N 1
ATOM 592 C CA . GLU A 1 81 ? -1.352 -4.756 -8.641 1.00 97.00 81 GLU A CA 1
ATOM 593 C C . GLU A 1 81 ? -0.342 -4.858 -7.469 1.00 97.00 81 GLU A C 1
ATOM 595 O O . GLU A 1 81 ? 0.734 -5.465 -7.550 1.00 97.00 81 GLU A O 1
ATOM 600 N N . LEU A 1 82 ? -0.677 -4.241 -6.335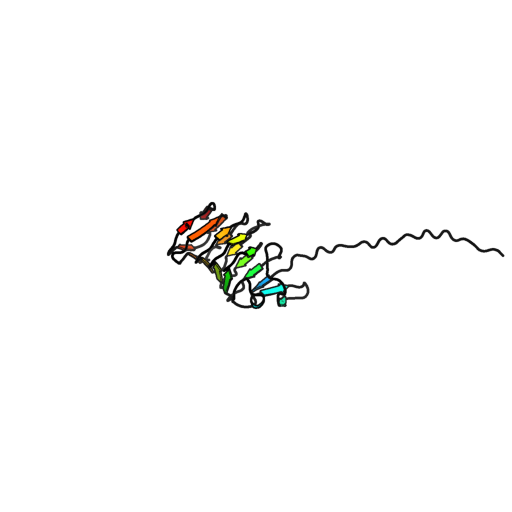 1.00 98.69 82 LEU A N 1
ATOM 601 C CA . LEU A 1 82 ? 0.098 -4.298 -5.101 1.00 98.69 82 LEU A CA 1
ATOM 602 C C . LEU A 1 82 ? -0.340 -5.470 -4.218 1.00 98.69 82 LEU A C 1
ATOM 604 O O . LEU A 1 82 ? -1.435 -5.473 -3.667 1.00 98.69 82 LEU A O 1
ATOM 608 N N . THR A 1 83 ? 0.579 -6.395 -3.949 1.00 98.81 83 THR A N 1
ATOM 609 C CA . THR A 1 83 ? 0.431 -7.409 -2.898 1.00 98.81 83 THR A CA 1
ATOM 610 C C . THR A 1 83 ? 1.215 -7.032 -1.642 1.00 98.81 83 THR A C 1
ATOM 612 O O . THR A 1 83 ? 2.433 -6.833 -1.674 1.00 98.81 83 THR A O 1
ATOM 615 N N . VAL A 1 84 ? 0.552 -7.020 -0.488 1.00 98.88 84 VAL A N 1
ATOM 616 C CA . VAL A 1 84 ? 1.207 -7.010 0.828 1.00 98.88 84 VAL A CA 1
ATOM 617 C C . VAL A 1 84 ? 1.233 -8.443 1.344 1.00 98.88 84 VAL A C 1
ATOM 619 O O . VAL A 1 84 ? 0.221 -8.943 1.831 1.00 98.88 84 VAL A O 1
ATOM 622 N N . ALA A 1 85 ? 2.381 -9.114 1.228 1.00 98.88 85 ALA A N 1
ATOM 623 C CA . ALA A 1 85 ? 2.499 -10.537 1.537 1.00 98.88 85 ALA A CA 1
ATOM 624 C C . ALA A 1 85 ? 2.204 -10.845 3.016 1.00 98.88 85 ALA A C 1
ATOM 626 O O . ALA A 1 85 ? 2.405 -10.007 3.900 1.00 98.88 85 ALA A O 1
ATOM 627 N N . SER A 1 86 ? 1.776 -12.079 3.301 1.00 98.69 86 SER A N 1
ATOM 628 C CA . SER A 1 86 ? 1.584 -12.550 4.679 1.00 98.69 86 SER A CA 1
ATOM 629 C C . SER A 1 86 ? 2.849 -12.329 5.517 1.00 98.69 86 SER A C 1
ATOM 631 O O . SER A 1 86 ? 3.957 -12.636 5.080 1.00 98.69 86 SER A O 1
ATOM 633 N N . GLY A 1 87 ? 2.691 -11.744 6.707 1.00 98.44 87 GLY A N 1
ATOM 634 C CA . GLY A 1 87 ? 3.804 -11.352 7.578 1.00 98.44 87 GLY A CA 1
ATOM 635 C C . GLY A 1 87 ? 4.537 -10.065 7.169 1.00 98.44 87 GLY A C 1
ATOM 636 O O . GLY A 1 87 ? 5.558 -9.750 7.777 1.00 98.44 87 GLY A O 1
ATOM 637 N N . ALA A 1 88 ? 4.069 -9.335 6.154 1.00 98.88 88 ALA A N 1
ATOM 638 C CA . ALA A 1 88 ? 4.537 -7.994 5.806 1.00 98.88 88 ALA A CA 1
ATOM 639 C C . ALA A 1 88 ? 3.581 -6.909 6.328 1.00 98.88 88 ALA A C 1
ATOM 641 O O . ALA A 1 88 ? 2.445 -7.192 6.717 1.00 98.88 88 ALA A O 1
ATOM 642 N N . THR A 1 89 ? 4.031 -5.652 6.340 1.00 98.94 89 THR A N 1
ATOM 643 C CA . THR A 1 89 ? 3.215 -4.509 6.773 1.00 98.94 89 THR A CA 1
ATOM 644 C C . THR A 1 89 ? 3.216 -3.375 5.752 1.00 98.94 89 THR A C 1
ATOM 646 O O . THR A 1 89 ? 4.271 -2.937 5.296 1.00 98.94 89 THR A O 1
ATOM 649 N N . LEU A 1 90 ? 2.031 -2.840 5.459 1.00 98.88 90 LEU A N 1
ATOM 650 C CA . LEU A 1 90 ? 1.863 -1.567 4.757 1.00 98.88 90 LEU A CA 1
ATOM 651 C C . LEU A 1 90 ? 1.416 -0.503 5.767 1.00 98.88 90 LEU 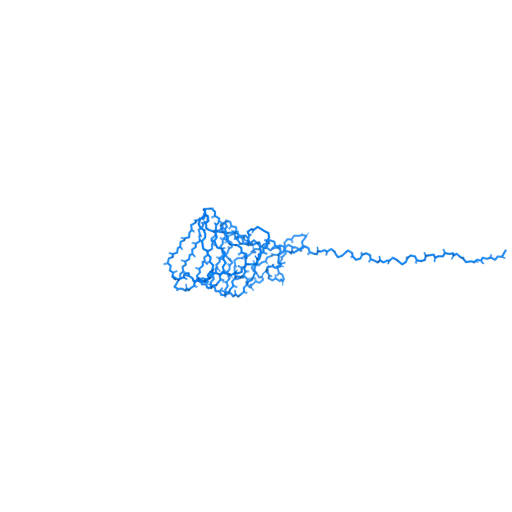A C 1
ATOM 653 O O . LEU A 1 90 ? 0.310 -0.563 6.299 1.00 98.88 90 LEU A O 1
ATOM 657 N N . ALA A 1 91 ? 2.276 0.467 6.066 1.00 98.75 91 ALA A N 1
ATOM 658 C CA . ALA A 1 91 ? 1.973 1.550 6.996 1.00 98.75 91 ALA A CA 1
ATOM 659 C C . ALA A 1 91 ? 1.462 2.781 6.235 1.00 98.75 91 ALA A C 1
ATOM 661 O O . ALA A 1 91 ? 2.238 3.531 5.647 1.00 98.75 91 ALA A O 1
ATOM 662 N N . MET A 1 92 ? 0.151 3.009 6.256 1.00 98.56 92 MET A N 1
ATOM 663 C CA . MET A 1 92 ? -0.488 4.180 5.653 1.00 98.56 92 MET A CA 1
ATOM 664 C C . MET A 1 92 ? -0.566 5.303 6.691 1.00 98.56 92 MET A C 1
ATOM 666 O O . MET A 1 92 ? -1.457 5.318 7.546 1.00 98.56 92 MET A O 1
ATOM 670 N N . ALA A 1 93 ? 0.403 6.217 6.649 1.00 97.56 93 ALA A N 1
ATOM 671 C CA . ALA A 1 93 ? 0.606 7.233 7.682 1.00 97.56 93 ALA A CA 1
ATOM 672 C C . ALA A 1 93 ? 0.191 8.650 7.254 1.00 97.56 93 ALA A C 1
ATOM 674 O O . ALA A 1 93 ? -0.051 9.503 8.109 1.00 97.56 93 ALA A O 1
ATOM 675 N N . GLY A 1 94 ? 0.095 8.915 5.951 1.00 95.75 94 GLY A N 1
ATOM 676 C CA . GLY A 1 94 ? -0.237 10.230 5.410 1.00 95.75 94 GLY A CA 1
ATOM 677 C C . GLY A 1 94 ? -0.306 10.233 3.884 1.00 95.75 94 GLY A C 1
ATOM 678 O O . GLY A 1 94 ? -0.179 9.189 3.251 1.00 95.75 94 GLY A O 1
ATOM 679 N N . GLY A 1 95 ? -0.514 11.416 3.302 1.00 98.06 95 GLY A N 1
ATOM 680 C CA . GLY A 1 95 ? -0.646 11.580 1.853 1.00 98.06 95 GLY A CA 1
ATOM 681 C C . GLY A 1 95 ? -1.907 10.935 1.270 1.00 98.06 95 GLY A C 1
ATOM 682 O O . GLY A 1 95 ? -2.811 10.516 1.996 1.00 98.06 95 GLY A O 1
ATOM 683 N N . THR A 1 96 ? -1.972 10.897 -0.059 1.00 98.62 96 THR A N 1
ATOM 684 C CA . THR A 1 96 ? -2.976 10.140 -0.817 1.00 98.62 96 THR A CA 1
ATOM 685 C C . THR A 1 96 ? -2.306 8.955 -1.489 1.00 98.62 96 THR A C 1
ATOM 687 O O . THR A 1 96 ? -1.435 9.147 -2.337 1.00 98.62 96 THR A O 1
ATOM 690 N N . PHE A 1 97 ? -2.731 7.747 -1.136 1.00 98.69 97 PHE A N 1
ATOM 691 C CA . PHE A 1 97 ? -2.367 6.531 -1.839 1.00 98.69 97 PHE A CA 1
ATOM 692 C C . PHE A 1 97 ? -3.459 6.194 -2.856 1.00 98.69 97 PHE A C 1
ATOM 694 O O . PHE A 1 97 ? -4.593 5.905 -2.478 1.00 98.69 97 PHE A O 1
ATOM 701 N N . THR A 1 98 ? -3.135 6.325 -4.141 1.00 98.62 98 THR A N 1
ATOM 702 C CA . THR A 1 98 ? -4.079 6.151 -5.250 1.00 98.62 98 THR A CA 1
ATOM 703 C C . THR A 1 98 ? -3.891 4.782 -5.888 1.00 98.62 98 THR A C 1
ATOM 705 O O . THR A 1 98 ? -2.860 4.544 -6.515 1.00 98.62 98 THR A O 1
ATOM 708 N N . MET A 1 99 ? -4.886 3.912 -5.764 1.00 98.19 99 MET A N 1
ATOM 709 C CA . MET A 1 99 ? -4.928 2.646 -6.489 1.00 98.19 99 MET A CA 1
ATOM 710 C C . MET A 1 99 ? -5.517 2.889 -7.875 1.00 98.19 99 MET A C 1
ATOM 712 O O . MET A 1 99 ? -6.661 3.342 -7.998 1.00 98.19 99 MET A O 1
ATOM 716 N N . ALA A 1 100 ? -4.714 2.673 -8.915 1.00 97.75 100 ALA A N 1
ATOM 717 C CA . ALA A 1 100 ? -5.247 2.610 -10.270 1.00 97.75 100 ALA A CA 1
ATOM 718 C C . ALA A 1 100 ? -6.101 1.346 -10.420 1.00 97.75 100 ALA A C 1
ATOM 720 O O . ALA A 1 100 ? -5.950 0.418 -9.639 1.00 97.75 100 ALA A O 1
ATOM 721 N N . ASP A 1 101 ? -7.036 1.381 -11.363 1.00 96.00 101 ASP A N 1
ATOM 722 C CA . ASP A 1 101 ? -7.889 0.241 -11.691 1.00 96.00 101 ASP A CA 1
ATOM 723 C C . ASP A 1 101 ? -7.252 -0.504 -12.861 1.00 96.00 101 ASP A C 1
ATOM 725 O O . ASP A 1 101 ? -7.030 0.083 -13.930 1.00 96.00 101 ASP A O 1
ATOM 729 N N . GLY A 1 102 ? -6.928 -1.765 -12.618 1.00 89.50 102 GLY A N 1
ATOM 730 C CA . GLY A 1 102 ? -6.372 -2.712 -13.563 1.00 89.50 102 GLY A CA 1
ATOM 731 C C . GLY A 1 102 ? -7.237 -3.966 -13.658 1.00 89.50 102 GLY A C 1
ATOM 732 O O . GLY A 1 102 ? -8.447 -3.961 -13.431 1.00 89.50 102 GLY A O 1
ATOM 733 N N . ALA A 1 103 ? -6.632 -5.078 -14.064 1.00 86.88 103 ALA A N 1
ATOM 734 C CA . ALA A 1 103 ? -7.320 -6.360 -14.022 1.00 86.88 103 ALA A CA 1
ATOM 735 C C . ALA A 1 103 ? -7.186 -6.972 -12.620 1.00 86.88 103 ALA A C 1
ATOM 737 O O . ALA A 1 103 ? -6.080 -7.171 -12.139 1.00 86.88 103 ALA A O 1
ATOM 738 N N . GLY A 1 104 ? -8.298 -7.378 -12.006 1.00 87.94 104 GLY A N 1
ATOM 739 C CA . GLY A 1 104 ? -8.261 -8.092 -10.727 1.00 87.94 104 GLY A CA 1
ATOM 740 C C . GLY A 1 104 ? -8.281 -7.164 -9.511 1.00 87.94 104 GLY A C 1
ATOM 741 O O . GLY A 1 104 ? -9.010 -6.181 -9.507 1.00 87.94 104 GLY A O 1
ATOM 742 N N . VAL A 1 105 ? -7.581 -7.557 -8.442 1.00 90.81 105 VAL A N 1
ATOM 743 C CA . VAL A 1 105 ? -7.481 -6.777 -7.198 1.00 90.81 105 VAL A CA 1
ATOM 744 C C . VAL A 1 105 ? -6.222 -5.924 -7.254 1.00 90.81 105 VAL A C 1
ATOM 746 O O . VAL A 1 105 ? -5.125 -6.460 -7.389 1.00 90.81 105 VAL A O 1
ATOM 749 N N . ASP A 1 106 ? -6.374 -4.617 -7.073 1.00 97.75 106 ASP A N 1
ATOM 750 C CA . ASP A 1 106 ? -5.276 -3.664 -7.252 1.00 97.75 106 ASP A CA 1
ATOM 751 C C . ASP A 1 106 ? -4.442 -3.513 -5.975 1.00 97.75 106 ASP A C 1
ATOM 753 O O . ASP A 1 106 ? -3.239 -3.276 -6.031 1.00 97.75 106 ASP A O 1
ATOM 757 N N . LEU A 1 107 ? -5.060 -3.665 -4.800 1.00 98.44 107 LEU A N 1
ATOM 758 C CA . LEU A 1 107 ? -4.372 -3.786 -3.515 1.00 98.44 107 LEU A CA 1
ATOM 759 C C . LEU A 1 107 ? -4.846 -5.038 -2.771 1.00 98.44 107 LEU A C 1
ATOM 761 O O . LEU A 1 107 ? -5.884 -5.017 -2.113 1.00 98.44 107 LEU A O 1
ATOM 765 N N . ASP A 1 108 ? -4.060 -6.111 -2.833 1.00 98.50 108 ASP A N 1
ATOM 766 C CA . ASP A 1 108 ? -4.289 -7.354 -2.093 1.00 98.50 108 ASP A CA 1
ATOM 767 C C . ASP A 1 108 ? -3.466 -7.383 -0.798 1.00 98.50 108 ASP A C 1
ATOM 769 O O . ASP A 1 108 ? -2.231 -7.441 -0.801 1.00 98.50 108 ASP A O 1
ATOM 773 N N . VAL A 1 109 ? -4.147 -7.337 0.346 1.00 98.62 109 VAL A N 1
ATOM 774 C CA . VAL A 1 109 ? -3.512 -7.274 1.662 1.00 98.62 109 VAL A CA 1
ATOM 775 C C . VAL A 1 109 ? -3.642 -8.604 2.396 1.00 98.62 109 VAL A C 1
ATOM 777 O O . VAL A 1 109 ? -4.577 -8.827 3.165 1.00 98.62 109 VAL A O 1
ATOM 780 N N . GLN A 1 110 ? -2.640 -9.464 2.210 1.00 98.75 110 GLN A N 1
ATOM 781 C CA . GLN A 1 110 ? -2.485 -10.746 2.914 1.00 98.75 110 GLN A CA 1
ATOM 782 C C . GLN A 1 110 ? -1.749 -10.601 4.258 1.00 98.75 110 GLN A C 1
ATOM 784 O O . GLN A 1 110 ? -1.822 -11.476 5.121 1.00 98.75 110 GLN A O 1
ATOM 789 N N . GLY A 1 111 ? -0.996 -9.511 4.419 1.00 98.56 111 GLY A N 1
ATOM 790 C CA . GLY A 1 111 ? -0.284 -9.136 5.638 1.00 98.56 111 GLY A CA 1
ATOM 791 C C . GLY A 1 111 ? -1.098 -8.222 6.556 1.00 98.56 111 GLY A C 1
ATOM 792 O O . GLY A 1 111 ? -2.257 -8.478 6.871 1.00 98.56 111 GLY A O 1
ATOM 793 N N . THR A 1 112 ? -0.470 -7.153 7.043 1.00 98.62 112 THR A N 1
ATOM 794 C CA . THR A 1 112 ? -1.092 -6.187 7.962 1.00 98.62 112 THR A CA 1
ATOM 795 C C . THR A 1 112 ? -1.025 -4.770 7.392 1.00 98.62 112 THR A C 1
ATOM 797 O O . THR A 1 112 ? 0.066 -4.215 7.265 1.00 98.62 112 THR A O 1
ATOM 800 N N . PRO A 1 113 ? -2.152 -4.115 7.087 1.00 98.31 113 PRO A N 1
ATOM 801 C CA . PRO A 1 113 ? -2.169 -2.680 6.878 1.00 98.31 113 PRO A CA 1
ATOM 802 C C . PRO A 1 113 ? -2.335 -1.958 8.222 1.00 98.31 113 PRO A C 1
ATOM 804 O O . PRO A 1 113 ? -3.264 -2.222 8.988 1.00 98.31 113 PRO A O 1
ATOM 807 N N . ASN A 1 114 ? -1.440 -1.013 8.499 1.00 98.69 114 ASN A N 1
ATOM 808 C CA . ASN A 1 114 ? -1.525 -0.107 9.642 1.00 98.69 114 ASN A CA 1
ATOM 809 C C . ASN A 1 114 ? -1.908 1.283 9.135 1.00 98.69 114 ASN A C 1
ATOM 811 O O . ASN A 1 114 ? -1.055 2.030 8.656 1.00 98.69 114 ASN A O 1
ATOM 815 N N . TRP A 1 115 ? -3.188 1.633 9.237 1.00 98.62 115 TRP A N 1
ATOM 816 C CA . TRP A 1 115 ? -3.716 2.899 8.746 1.00 98.62 115 TRP A CA 1
ATOM 817 C C . TRP A 1 115 ? -3.850 3.905 9.890 1.00 98.62 115 TRP A C 1
ATOM 819 O O . TRP A 1 115 ? -4.770 3.846 10.710 1.00 98.62 115 TRP A O 1
ATOM 829 N N . THR A 1 116 ? -2.904 4.843 9.947 1.00 98.62 116 THR A N 1
ATOM 830 C CA . THR A 1 116 ? -2.789 5.867 10.997 1.00 98.62 116 THR A CA 1
ATOM 831 C C . THR A 1 116 ? -3.065 7.285 10.504 1.00 98.62 116 THR A C 1
ATOM 833 O O . THR A 1 116 ? -3.174 8.196 11.324 1.00 98.62 116 THR A O 1
ATOM 836 N N . GLY A 1 117 ? -3.271 7.493 9.204 1.00 98.12 117 GLY A N 1
ATOM 837 C CA . GLY A 1 117 ? -3.662 8.777 8.620 1.00 98.12 117 GLY A CA 1
ATOM 838 C C . GLY A 1 117 ? -3.711 8.727 7.094 1.00 98.12 117 GLY A C 1
ATOM 839 O O . GLY A 1 117 ? -3.376 7.712 6.490 1.00 98.12 117 GLY A O 1
ATOM 840 N N . GLY A 1 118 ? -4.110 9.833 6.469 1.00 98.19 118 GLY A N 1
ATOM 841 C CA . GLY A 1 118 ? -4.083 9.984 5.012 1.00 98.19 118 GLY A CA 1
ATOM 842 C C . GLY A 1 118 ? -5.310 9.419 4.298 1.00 98.19 118 GLY A C 1
ATOM 843 O O . GLY A 1 118 ? -6.341 9.138 4.915 1.00 98.19 118 GLY A O 1
ATOM 844 N N . THR A 1 119 ? -5.179 9.286 2.982 1.00 98.62 119 THR A N 1
ATOM 845 C CA . THR A 1 119 ? -6.266 8.929 2.069 1.00 98.62 119 THR A CA 1
ATOM 846 C C . THR A 1 119 ? -5.916 7.672 1.281 1.00 98.62 119 THR A C 1
ATOM 848 O O . THR A 1 119 ? -4.853 7.627 0.672 1.00 98.62 119 THR A O 1
ATOM 851 N N . LEU A 1 120 ? -6.822 6.696 1.234 1.00 98.56 120 LEU A N 1
ATOM 852 C CA . LEU A 1 120 ? -6.847 5.657 0.204 1.00 98.56 120 LEU A CA 1
ATOM 853 C C . LEU A 1 120 ? -7.865 6.084 -0.853 1.00 98.56 120 LEU A C 1
ATOM 855 O O . LEU A 1 120 ? -9.022 6.338 -0.519 1.00 98.56 120 LEU A O 1
ATOM 859 N N . ALA A 1 121 ? -7.441 6.216 -2.103 1.00 98.25 121 ALA A N 1
ATOM 860 C CA . ALA A 1 121 ? -8.265 6.726 -3.193 1.00 98.25 121 ALA A CA 1
ATOM 861 C C . ALA A 1 121 ? -8.022 5.944 -4.483 1.00 98.25 121 ALA A C 1
ATOM 863 O O . ALA A 1 121 ? -7.150 5.084 -4.546 1.00 98.25 121 ALA A O 1
ATOM 864 N N . GLY A 1 122 ? -8.757 6.324 -5.521 1.00 97.44 122 GLY A N 1
ATOM 865 C CA . GLY A 1 122 ? -8.603 5.783 -6.862 1.00 97.44 122 GLY A CA 1
ATOM 866 C C . GLY A 1 122 ? -9.680 4.751 -7.193 1.00 97.44 122 GLY A C 1
ATOM 867 O O . GLY A 1 122 ? -10.391 4.294 -6.296 1.00 97.44 122 GLY A O 1
ATOM 868 N N . PRO A 1 123 ? -9.854 4.459 -8.490 1.00 96.44 123 PRO A N 1
ATOM 869 C CA . PRO A 1 123 ? -10.870 3.523 -8.954 1.00 96.44 123 PRO A CA 1
ATOM 870 C C . PRO A 1 123 ? -10.540 2.066 -8.602 1.00 96.44 123 PRO A C 1
ATOM 872 O O . PRO A 1 123 ? -11.470 1.270 -8.511 1.00 96.44 123 PRO A O 1
ATOM 875 N N . GLY A 1 124 ? -9.263 1.745 -8.357 1.00 96.50 124 GLY A N 1
ATOM 876 C CA . GLY A 1 124 ? -8.833 0.403 -7.988 1.00 96.50 124 GLY A CA 1
ATOM 877 C C . GLY A 1 124 ? -9.389 -0.050 -6.640 1.00 96.50 124 GLY A C 1
ATOM 878 O O . GLY A 1 124 ? -9.587 0.747 -5.714 1.00 96.50 124 GLY A O 1
ATOM 879 N N . SER A 1 125 ? -9.634 -1.347 -6.544 1.00 93.69 125 SER A N 1
ATOM 880 C CA . SER A 1 125 ? -10.116 -2.072 -5.380 1.00 93.69 125 SER A CA 1
ATOM 881 C C . SER A 1 125 ? -9.001 -2.393 -4.378 1.00 93.69 125 SER A C 1
ATOM 883 O O . SER A 1 125 ? -7.859 -2.693 -4.723 1.00 93.69 125 SER A O 1
ATOM 885 N N . CYS A 1 126 ? -9.350 -2.358 -3.093 1.00 97.75 126 CYS A N 1
ATOM 886 C CA . CYS A 1 126 ? -8.509 -2.817 -1.994 1.00 97.75 126 CYS A CA 1
ATOM 887 C C . CYS A 1 126 ? -9.199 -3.984 -1.289 1.00 97.75 126 CYS A C 1
ATOM 889 O O . CYS A 1 126 ? -10.372 -3.881 -0.931 1.00 97.75 126 CYS A O 1
ATOM 891 N N . ALA A 1 127 ? -8.482 -5.078 -1.057 1.00 98.38 127 ALA A N 1
ATOM 892 C CA . ALA A 1 127 ? -8.983 -6.243 -0.349 1.00 98.38 127 ALA A CA 1
ATOM 893 C C . ALA A 1 127 ? -8.111 -6.560 0.869 1.00 98.38 127 ALA A C 1
ATOM 895 O O . ALA A 1 127 ? -6.905 -6.767 0.764 1.00 98.38 127 ALA A O 1
ATOM 896 N N . ILE A 1 128 ? -8.738 -6.653 2.039 1.00 98.69 128 ILE A N 1
ATOM 897 C CA . ILE A 1 128 ? -8.145 -7.293 3.213 1.00 98.69 128 ILE A CA 1
ATOM 898 C C . ILE A 1 128 ? -8.446 -8.781 3.100 1.00 98.69 128 ILE A C 1
ATOM 900 O O . ILE A 1 128 ? -9.614 -9.175 3.147 1.00 98.69 128 ILE A O 1
ATOM 904 N N . ALA A 1 129 ? -7.412 -9.599 2.915 1.00 98.44 129 ALA A N 1
ATOM 905 C CA . ALA A 1 129 ? -7.571 -11.030 2.697 1.00 98.44 129 ALA A CA 1
ATOM 906 C C . ALA A 1 129 ? -8.108 -11.752 3.947 1.00 98.44 129 ALA A C 1
ATOM 908 O O . ALA A 1 129 ? -7.982 -11.283 5.082 1.00 98.44 129 ALA A O 1
ATOM 909 N N . SER A 1 130 ? -8.674 -12.944 3.749 1.00 98.31 130 SER A N 1
ATOM 910 C CA . SER A 1 130 ? -9.097 -13.801 4.861 1.00 98.31 130 SER A CA 1
ATOM 911 C C . SER A 1 130 ? -7.917 -14.132 5.779 1.00 98.31 130 SER A C 1
ATOM 913 O O . SER A 1 130 ? -6.846 -14.527 5.322 1.00 98.31 130 SER A O 1
ATOM 915 N N . GLY A 1 131 ? -8.119 -13.980 7.088 1.00 97.19 131 GLY A N 1
ATOM 916 C CA . GLY A 1 131 ? -7.077 -14.165 8.104 1.00 97.19 131 GLY A CA 1
ATOM 917 C C . GLY A 1 131 ? -6.131 -12.971 8.285 1.00 97.19 131 GLY A C 1
ATOM 918 O O . GLY A 1 131 ? -5.408 -12.934 9.281 1.00 97.19 131 GLY A O 1
ATOM 919 N N . ALA A 1 132 ? -6.159 -11.973 7.394 1.00 98.50 132 ALA A N 1
ATOM 920 C CA . ALA A 1 132 ? -5.446 -10.716 7.590 1.00 98.50 132 ALA A CA 1
ATOM 921 C C . ALA A 1 132 ? -6.182 -9.815 8.595 1.00 98.50 132 ALA A C 1
ATOM 923 O O . ALA A 1 132 ? -7.395 -9.917 8.809 1.00 98.50 132 ALA A O 1
ATOM 924 N N . THR A 1 133 ? -5.432 -8.915 9.231 1.00 98.56 133 THR A N 1
ATOM 925 C CA . THR A 1 133 ? -5.975 -7.931 10.175 1.00 98.56 133 THR A CA 1
ATOM 926 C C . THR A 1 133 ? -5.528 -6.534 9.782 1.00 98.56 133 THR A C 1
ATOM 928 O O . THR A 1 133 ? -4.335 -6.241 9.795 1.00 98.56 133 THR A O 1
ATOM 931 N N . ALA A 1 134 ? -6.487 -5.665 9.476 1.00 98.50 134 ALA A N 1
ATOM 932 C CA . ALA A 1 134 ? -6.281 -4.242 9.261 1.00 98.50 134 ALA A CA 1
ATOM 933 C C . ALA A 1 134 ? -6.402 -3.462 10.569 1.00 98.50 134 ALA A C 1
ATOM 935 O O . ALA A 1 134 ? -7.407 -3.566 11.267 1.00 98.50 134 ALA A O 1
ATOM 936 N N . ASN A 1 135 ? -5.401 -2.640 10.888 1.00 98.69 135 ASN A N 1
ATOM 937 C CA . ASN A 1 135 ? -5.396 -1.817 12.095 1.00 98.69 135 ASN A CA 1
ATOM 938 C C . ASN A 1 135 ? -5.628 -0.349 11.736 1.00 98.69 135 ASN A C 1
ATOM 940 O O . ASN A 1 135 ? -4.746 0.319 11.193 1.00 98.69 135 ASN A O 1
ATOM 944 N N . LEU A 1 136 ? -6.800 0.172 12.087 1.00 98.56 136 LEU A N 1
ATOM 945 C CA . LEU A 1 136 ? -7.160 1.579 11.942 1.00 98.56 136 LEU A CA 1
ATOM 946 C C . LEU A 1 136 ? -7.033 2.243 13.315 1.00 98.56 136 LEU A C 1
ATOM 948 O O . LEU A 1 136 ? -7.838 2.021 14.220 1.00 98.56 136 LEU A O 1
ATOM 952 N N . SER A 1 137 ? -5.983 3.040 13.489 1.00 98.38 137 SER A N 1
ATOM 953 C CA . SER A 1 137 ? -5.597 3.608 14.790 1.00 98.38 137 SER A CA 1
ATOM 954 C C . SER A 1 137 ? -5.135 5.056 14.651 1.00 98.38 137 SER A C 1
ATOM 956 O O . SER A 1 137 ? -5.063 5.565 13.540 1.00 98.38 137 SER A O 1
ATOM 958 N N . SER A 1 138 ? -4.809 5.729 15.759 1.00 98.25 138 SER A N 1
ATOM 959 C CA . SER A 1 138 ? -4.595 7.187 15.843 1.00 98.25 138 SER A CA 1
ATOM 960 C C . SER A 1 138 ? -5.884 8.016 15.723 1.00 98.25 138 SER A C 1
ATOM 962 O O . SER A 1 138 ? -6.846 7.612 15.071 1.00 98.25 138 SER A O 1
ATOM 964 N N . GLY A 1 139 ? -5.884 9.211 16.323 1.00 98.19 139 GLY A N 1
ATOM 965 C CA . GLY A 1 139 ? -6.993 10.168 16.233 1.00 98.19 139 GLY A CA 1
ATOM 966 C C . GLY A 1 139 ? -7.142 10.861 14.871 1.00 98.19 139 GLY A C 1
ATOM 967 O O . GLY A 1 139 ? -8.109 11.592 14.679 1.00 98.19 139 GLY A O 1
ATOM 968 N N . ASN A 1 140 ? -6.222 10.644 13.925 1.00 98.06 140 ASN A N 1
ATOM 969 C CA . ASN A 1 140 ? -6.292 11.260 12.599 1.00 98.06 140 ASN A CA 1
ATOM 970 C C . ASN A 1 140 ? -7.448 10.677 11.771 1.00 98.06 140 ASN A C 1
ATOM 972 O O . ASN A 1 140 ? -7.824 9.512 11.945 1.00 98.06 140 ASN A O 1
ATOM 976 N N . THR A 1 141 ? -7.957 11.464 10.822 1.00 97.88 141 THR A N 1
ATOM 977 C CA . THR A 1 141 ? -8.937 11.018 9.817 1.00 97.88 141 THR A CA 1
ATOM 978 C C . THR A 1 141 ? -8.308 10.060 8.805 1.00 97.88 141 THR A C 1
ATOM 980 O O . THR A 1 141 ? -7.165 10.252 8.384 1.00 97.88 141 THR A O 1
ATOM 983 N N . LYS A 1 142 ? -9.059 9.016 8.441 1.00 98.31 142 LYS A N 1
ATOM 984 C CA . LYS A 1 142 ? -8.715 7.974 7.464 1.00 98.31 142 LYS A CA 1
ATOM 985 C C . LYS A 1 142 ? -9.683 8.180 6.314 1.00 98.31 142 LYS A C 1
ATOM 987 O O . LYS A 1 142 ? -10.858 7.836 6.423 1.00 98.31 142 LYS A O 1
ATOM 992 N N . SER A 1 143 ? -9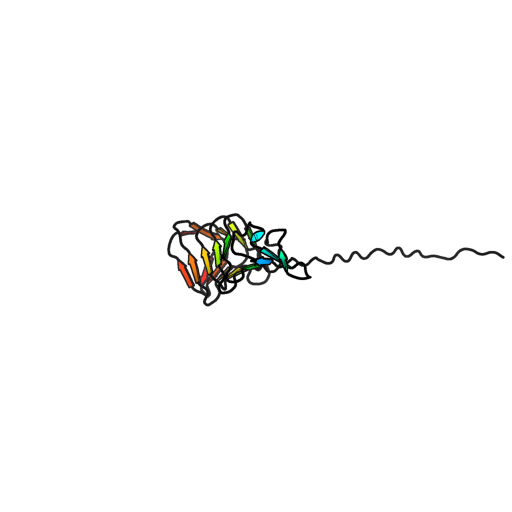.222 8.852 5.271 1.00 98.50 143 SER A N 1
ATOM 993 C CA . SER A 1 143 ? -10.084 9.187 4.144 1.00 98.50 143 SER A CA 1
ATOM 994 C C . SER A 1 143 ? -10.147 7.997 3.188 1.00 98.50 143 SER A C 1
ATOM 996 O O . SER A 1 143 ? -9.146 7.648 2.573 1.00 98.50 143 SER A O 1
ATOM 998 N N . LEU A 1 144 ? -11.302 7.359 3.062 1.00 98.38 144 LEU A N 1
ATOM 999 C CA . LEU A 1 144 ? -11.552 6.273 2.126 1.00 98.38 144 LEU A CA 1
ATOM 1000 C C . LEU A 1 144 ? -12.372 6.806 0.946 1.00 98.38 144 LEU A C 1
ATOM 1002 O O . LEU A 1 144 ? -13.552 7.112 1.085 1.00 98.38 144 LEU A O 1
ATOM 1006 N N . ASN A 1 145 ? -11.739 6.892 -0.219 1.00 98.06 145 ASN A N 1
ATOM 1007 C CA . ASN A 1 145 ? -12.317 7.311 -1.500 1.00 98.06 145 ASN A CA 1
ATOM 1008 C C . ASN A 1 145 ? -12.126 6.214 -2.567 1.00 98.06 145 ASN A C 1
ATOM 1010 O O . ASN A 1 145 ? -11.836 6.512 -3.723 1.00 98.06 145 ASN A O 1
ATOM 1014 N N . SER A 1 146 ? -12.211 4.953 -2.146 1.00 96.44 146 SER A N 1
ATOM 1015 C CA . SER A 1 146 ? -12.058 3.734 -2.950 1.00 96.44 146 SER A CA 1
ATOM 1016 C C . SER A 1 146 ? -12.943 2.631 -2.336 1.00 96.44 146 SER A C 1
ATOM 1018 O O . SER A 1 146 ? -13.571 2.849 -1.291 1.00 96.44 146 SER A O 1
ATOM 1020 N N . VAL A 1 147 ? -13.027 1.472 -2.990 1.00 96.44 147 VAL A N 1
ATOM 1021 C CA . VAL A 1 147 ? -13.698 0.276 -2.470 1.00 96.44 147 VAL A CA 1
ATOM 1022 C C . VAL A 1 147 ? -12.731 -0.508 -1.589 1.00 96.44 147 VAL A C 1
ATOM 1024 O O . VAL A 1 147 ? -11.696 -0.974 -2.061 1.00 96.44 147 VAL A O 1
ATOM 1027 N N . LEU A 1 148 ? -13.086 -0.694 -0.316 1.00 97.75 148 LEU A N 1
ATOM 1028 C CA . LEU A 1 148 ? -12.380 -1.589 0.600 1.00 97.75 148 LEU A CA 1
ATOM 1029 C C . LEU A 1 148 ? -13.241 -2.823 0.875 1.00 97.75 148 LEU A C 1
ATOM 1031 O O . LEU A 1 148 ? -14.261 -2.745 1.557 1.00 97.75 148 LEU A O 1
ATOM 1035 N N . THR A 1 149 ? -12.806 -3.973 0.379 1.00 98.19 149 THR A N 1
ATOM 1036 C CA . THR A 1 149 ? -13.403 -5.277 0.670 1.00 98.19 149 THR A CA 1
ATOM 1037 C C . THR A 1 149 ? -12.718 -5.885 1.886 1.00 98.19 149 THR A C 1
ATOM 1039 O O . THR A 1 149 ? -11.512 -6.121 1.886 1.00 98.19 149 THR A O 1
ATOM 1042 N N . ASN A 1 150 ? -13.477 -6.147 2.940 1.00 98.19 150 ASN A N 1
ATOM 1043 C CA . ASN A 1 150 ? -13.005 -6.827 4.130 1.00 98.19 150 ASN A CA 1
ATOM 1044 C C . ASN A 1 150 ? -13.437 -8.297 4.109 1.00 98.19 150 ASN A C 1
ATOM 1046 O O . ASN A 1 150 ? -14.586 -8.596 4.420 1.00 98.19 150 ASN A O 1
ATOM 1050 N N . ASN A 1 151 ? -12.491 -9.193 3.814 1.00 98.38 151 ASN A N 1
ATOM 105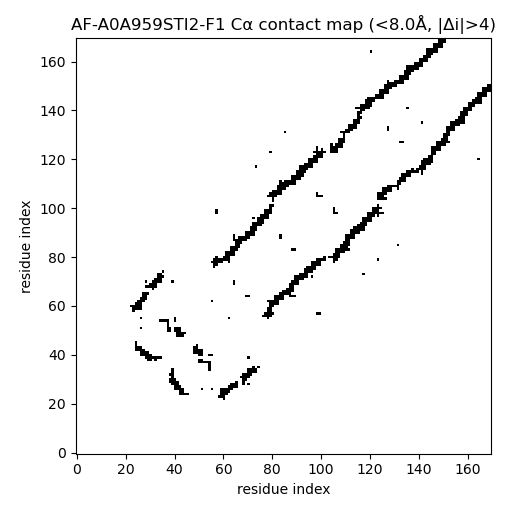1 C CA . ASN A 1 151 ? -12.630 -10.637 4.048 1.00 98.38 151 ASN A CA 1
ATOM 1052 C C . ASN A 1 151 ? -11.960 -11.077 5.365 1.00 98.38 151 ASN A C 1
ATOM 1054 O O . ASN A 1 151 ? -11.967 -12.258 5.710 1.00 98.38 151 ASN A O 1
ATOM 1058 N N . GLY A 1 152 ? -11.310 -10.147 6.070 1.00 98.06 152 GLY A N 1
ATOM 1059 C CA . GLY A 1 152 ? -10.558 -10.396 7.294 1.00 98.06 152 GLY A CA 1
ATOM 1060 C C . GLY A 1 152 ? -11.146 -9.659 8.494 1.00 98.06 152 GLY A C 1
ATOM 1061 O O . GLY A 1 152 ? -12.361 -9.537 8.659 1.00 98.06 152 GLY A O 1
ATOM 1062 N N . THR A 1 153 ? -10.264 -9.165 9.361 1.00 98.38 153 THR A N 1
ATOM 1063 C CA . THR A 1 153 ? -10.645 -8.362 10.531 1.00 98.38 153 THR A CA 1
ATOM 1064 C C . THR A 1 153 ? -10.211 -6.912 10.352 1.00 98.38 153 THR A C 1
ATOM 1066 O O . THR A 1 153 ? -9.051 -6.648 10.044 1.00 98.38 153 THR A O 1
ATOM 1069 N N . ILE A 1 154 ? -11.105 -5.960 10.630 1.00 98.25 154 ILE A N 1
ATOM 1070 C CA . ILE A 1 154 ? -10.751 -4.546 10.806 1.00 98.25 154 ILE A CA 1
ATOM 1071 C C . ILE A 1 154 ? -10.805 -4.210 12.298 1.00 98.25 154 ILE A C 1
ATOM 1073 O O . ILE A 1 154 ? -11.874 -4.166 12.903 1.00 98.25 154 ILE A O 1
ATOM 1077 N N . ASN A 1 155 ? -9.645 -3.913 12.878 1.00 98.25 155 ASN A N 1
ATOM 1078 C CA . ASN A 1 155 ? -9.503 -3.372 14.223 1.00 98.25 155 ASN A CA 1
ATOM 1079 C C . ASN A 1 155 ? -9.486 -1.845 14.161 1.00 98.25 155 ASN A C 1
ATOM 1081 O O . ASN A 1 155 ? -8.438 -1.231 13.947 1.00 98.25 155 ASN A O 1
ATOM 1085 N N . TRP A 1 156 ? -10.642 -1.221 14.370 1.00 97.56 156 TRP A N 1
ATOM 1086 C CA . TRP A 1 156 ? -10.756 0.233 14.430 1.00 97.56 156 TRP A CA 1
ATOM 1087 C C . TRP A 1 156 ? -10.782 0.715 15.883 1.00 97.56 156 TRP A C 1
ATOM 1089 O O . TRP A 1 156 ? -11.748 0.500 16.608 1.00 97.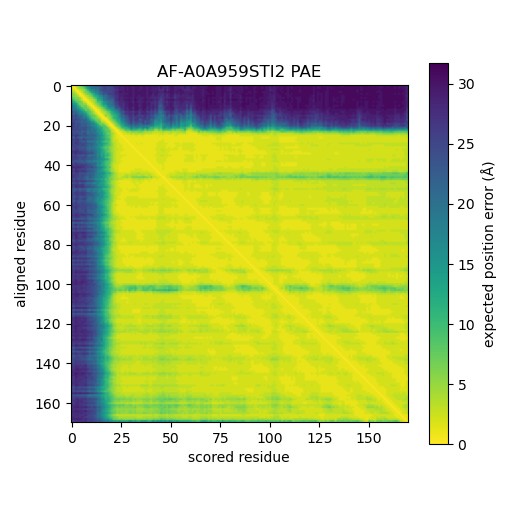56 156 TRP A O 1
ATOM 1099 N N . THR A 1 157 ? -9.695 1.358 16.315 1.00 98.12 157 THR A N 1
ATOM 1100 C CA . THR A 1 157 ? -9.482 1.747 17.722 1.00 98.12 157 THR A CA 1
ATOM 1101 C C . THR A 1 157 ? -9.543 3.252 17.975 1.00 98.12 157 THR A C 1
ATOM 1103 O O . THR A 1 157 ? -9.775 3.662 19.110 1.00 98.12 157 THR A O 1
ATOM 1106 N N . ALA A 1 158 ? -9.330 4.090 16.952 1.00 97.62 158 ALA A N 1
ATOM 1107 C CA . ALA A 1 158 ? -9.389 5.548 17.071 1.00 97.62 158 ALA A CA 1
ATOM 1108 C C . ALA A 1 158 ? -9.572 6.254 15.714 1.00 97.62 158 ALA A C 1
ATOM 1110 O O . ALA A 1 158 ? -9.353 5.672 14.647 1.00 97.62 158 ALA A O 1
ATOM 1111 N N . GLY A 1 159 ? -9.926 7.542 15.771 1.00 96.12 159 GLY A N 1
ATOM 1112 C CA . GLY A 1 159 ? -10.078 8.411 14.603 1.00 96.12 159 GLY A CA 1
ATOM 1113 C C . GLY A 1 159 ? -11.415 8.229 13.889 1.00 96.12 159 GLY A C 1
ATOM 1114 O O . GLY A 1 159 ? -12.315 7.558 14.391 1.00 96.12 159 GLY A O 1
ATOM 1115 N N . VAL A 1 160 ? -11.538 8.841 12.713 1.00 96.69 160 VAL A N 1
ATOM 1116 C CA . VAL A 1 160 ? -12.765 8.826 11.902 1.00 96.69 160 VAL A CA 1
ATOM 1117 C C . VAL A 1 160 ? -12.456 8.270 10.517 1.00 96.69 160 VAL A C 1
ATOM 1119 O O . VAL A 1 160 ? -11.431 8.635 9.939 1.00 96.69 160 VAL A O 1
ATOM 1122 N N . ILE A 1 161 ? -13.338 7.432 9.974 1.00 96.62 161 ILE A N 1
ATOM 1123 C CA . ILE A 1 161 ? -13.349 7.105 8.545 1.00 96.62 161 ILE A CA 1
ATOM 1124 C C . ILE A 1 161 ? -14.257 8.124 7.855 1.00 96.62 161 ILE A C 1
ATOM 1126 O O . ILE A 1 161 ? -15.395 8.321 8.275 1.00 96.62 161 ILE A O 1
ATOM 1130 N N . ASN A 1 162 ? -13.744 8.800 6.833 1.00 96.56 162 ASN A N 1
ATOM 1131 C CA . ASN A 1 162 ? -14.478 9.794 6.045 1.00 96.56 162 ASN A CA 1
ATOM 1132 C C . ASN A 1 162 ? -14.233 9.543 4.552 1.00 96.56 162 ASN A C 1
ATOM 1134 O O . ASN A 1 162 ? -13.278 8.860 4.212 1.00 96.56 162 ASN A O 1
ATOM 1138 N N . GLY A 1 163 ? -15.031 10.124 3.664 1.00 96.12 163 GLY A N 1
ATOM 1139 C CA . GLY A 1 163 ? -14.832 10.042 2.218 1.00 96.12 163 GLY A CA 1
ATOM 1140 C C . GLY A 1 163 ? -16.029 9.464 1.476 1.00 96.12 163 GLY A C 1
ATOM 1141 O O . GLY A 1 163 ? -17.085 9.219 2.057 1.00 96.12 163 GLY A O 1
ATOM 1142 N N . SER A 1 164 ? -15.867 9.308 0.166 1.00 96.25 164 SER A N 1
ATOM 1143 C CA . SER A 1 164 ? -16.914 8.833 -0.747 1.00 96.25 164 SER A CA 1
ATOM 1144 C C . SER A 1 164 ? -16.836 7.336 -1.054 1.00 96.25 164 SER A C 1
ATOM 1146 O O . SER A 1 164 ? -17.615 6.847 -1.868 1.00 96.25 164 SER A O 1
ATOM 1148 N N . GLY A 1 165 ? -15.863 6.625 -0.483 1.00 96.00 165 GLY A N 1
ATOM 1149 C CA . GLY A 1 165 ? -15.672 5.191 -0.673 1.00 96.00 165 GLY A CA 1
ATOM 1150 C C . GLY A 1 165 ? -16.652 4.340 0.135 1.00 96.00 165 GLY A C 1
ATOM 1151 O O . GLY A 1 165 ? -17.497 4.849 0.874 1.00 96.00 165 GLY A O 1
ATOM 1152 N N . ASN A 1 166 ? -16.526 3.022 0.012 1.00 94.94 166 ASN A N 1
ATOM 1153 C CA . ASN A 1 166 ? -17.346 2.055 0.737 1.00 94.94 166 ASN A CA 1
ATOM 1154 C C . ASN A 1 166 ? -16.490 0.938 1.348 1.00 94.94 166 ASN A C 1
ATOM 1156 O O . ASN A 1 166 ? -15.463 0.540 0.805 1.00 94.94 166 ASN A O 1
ATOM 1160 N N . ILE A 1 167 ? -16.942 0.429 2.496 1.00 96.81 167 ILE A N 1
ATOM 1161 C CA . ILE A 1 167 ? -16.412 -0.793 3.102 1.00 96.81 167 ILE A CA 1
ATOM 1162 C C . ILE A 1 167 ? -17.440 -1.893 2.866 1.00 96.81 167 ILE A C 1
ATOM 1164 O O . ILE A 1 167 ? -18.593 -1.764 3.280 1.00 96.81 167 ILE A O 1
ATOM 1168 N N . GLN A 1 168 ? -17.028 -2.957 2.192 1.00 97.19 168 GLN A N 1
ATOM 1169 C CA . GLN A 1 168 ? -17.842 -4.135 1.918 1.00 97.19 168 GLN A CA 1
ATOM 1170 C C . GLN A 1 168 ? -17.343 -5.273 2.799 1.00 9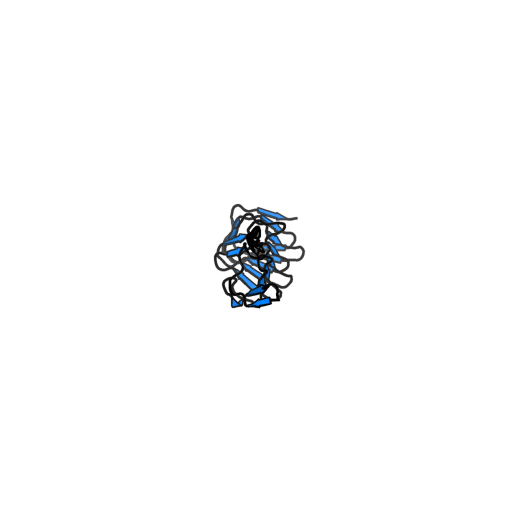7.19 168 GLN A C 1
ATOM 1172 O O . GLN A 1 168 ? -16.151 -5.545 2.815 1.00 97.19 168 GLN A O 1
ATOM 1177 N N . ASN A 1 169 ? -18.232 -5.918 3.548 1.00 96.00 169 ASN A N 1
ATOM 1178 C CA . ASN A 1 169 ? -17.879 -7.091 4.341 1.00 96.00 169 ASN A CA 1
ATOM 1179 C C . ASN A 1 169 ? -18.428 -8.326 3.630 1.00 96.00 169 ASN A C 1
ATOM 1181 O O . ASN A 1 169 ? -19.642 -8.396 3.413 1.00 96.00 169 ASN A O 1
ATOM 1185 N N . THR A 1 170 ? -17.545 -9.241 3.247 1.00 88.38 170 THR A N 1
ATOM 1186 C CA . THR A 1 170 ? -17.863 -10.415 2.421 1.00 88.38 170 THR A CA 1
ATOM 1187 C C . THR A 1 170 ? -17.471 -11.714 3.098 1.00 88.38 170 THR A C 1
ATOM 1189 O O . THR A 1 170 ? -16.538 -11.699 3.931 1.00 88.38 170 THR A O 1
#

Sequence (170 aa):
MAFDALLRVLLAAVPLLLAASVAAQDYRSKASGNWNALSTWEQDNGSGWVDATVLPTNASGAITVRSPHTVTVSDNRSADELTVASGATLAMAGGTFTMADGAGVDLDVQGTPNWTGGTLAGPGSCAIASGATANLSSGNTKSLNSVLTNNGTINWTAGVINGSGNIQNT